Protein AF-A0A0K2RMA6-F1 (afdb_monomer_lite)

Structure (mmCIF, N/CA/C/O backbone):
data_AF-A0A0K2RMA6-F1
#
_entry.id   AF-A0A0K2RMA6-F1
#
loop_
_atom_site.group_PDB
_atom_site.id
_atom_site.type_symbol
_atom_site.label_atom_id
_atom_site.label_alt_id
_atom_site.label_comp_id
_atom_site.label_asym_id
_atom_site.label_entity_id
_atom_site.label_seq_id
_atom_site.pdbx_PDB_ins_code
_atom_site.Cartn_x
_atom_site.Cartn_y
_atom_site.Cartn_z
_atom_site.occupancy
_atom_site.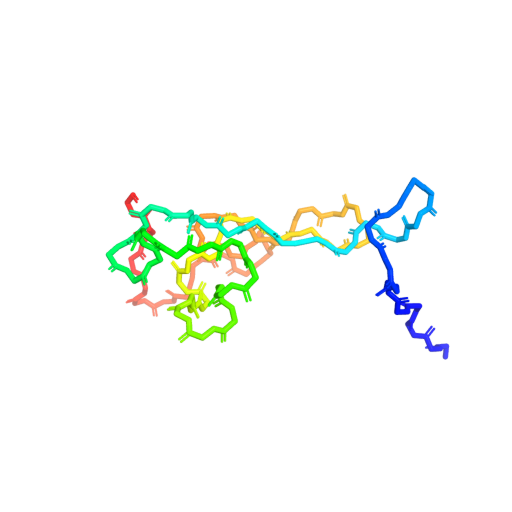B_iso_or_equiv
_atom_site.auth_seq_id
_atom_site.auth_com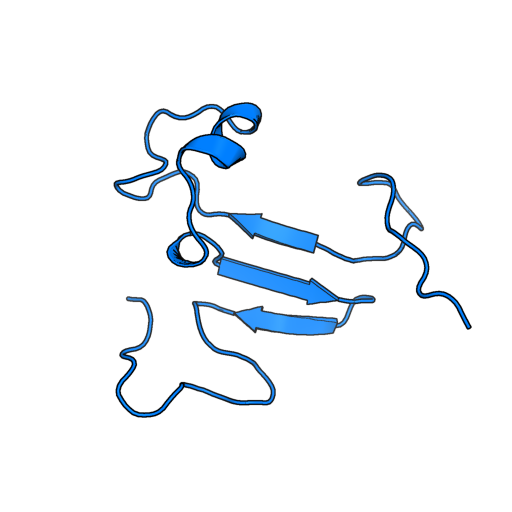p_id
_atom_site.auth_asym_id
_atom_site.auth_atom_id
_atom_site.pdbx_PDB_model_num
ATOM 1 N N . MET A 1 1 ? 19.859 -18.512 -3.471 1.00 48.41 1 MET A N 1
ATOM 2 C CA . MET A 1 1 ? 19.390 -17.584 -4.520 1.00 48.41 1 MET A CA 1
ATOM 3 C C . MET A 1 1 ? 19.079 -16.270 -3.833 1.00 48.41 1 MET A C 1
ATOM 5 O O . MET A 1 1 ? 18.215 -16.272 -2.968 1.00 48.41 1 MET A O 1
ATOM 9 N N . ALA A 1 2 ? 19.851 -15.213 -4.088 1.00 55.59 2 ALA A N 1
ATOM 10 C CA . ALA A 1 2 ? 19.583 -13.908 -3.489 1.00 55.59 2 ALA A CA 1
ATOM 11 C C . ALA A 1 2 ? 18.331 -13.310 -4.140 1.00 55.59 2 ALA A C 1
ATOM 13 O O . ALA A 1 2 ? 18.210 -13.341 -5.365 1.00 55.59 2 ALA A O 1
ATOM 14 N N . THR A 1 3 ? 17.398 -12.811 -3.333 1.00 60.38 3 THR A N 1
ATOM 15 C CA . THR A 1 3 ? 16.253 -12.049 -3.831 1.00 60.38 3 THR A CA 1
ATOM 16 C C . THR A 1 3 ? 16.791 -10.799 -4.534 1.00 60.38 3 THR A C 1
ATOM 18 O O . THR A 1 3 ? 17.592 -10.086 -3.921 1.00 60.38 3 THR A O 1
ATOM 21 N N . PRO A 1 4 ? 16.432 -10.532 -5.801 1.00 62.62 4 PRO A N 1
ATOM 22 C CA . PRO A 1 4 ? 16.810 -9.282 -6.443 1.00 62.62 4 PRO A CA 1
ATOM 23 C C . PRO A 1 4 ? 16.233 -8.116 -5.635 1.00 62.62 4 PRO A C 1
ATOM 25 O O . PRO A 1 4 ? 15.067 -8.132 -5.255 1.00 62.62 4 PRO A O 1
ATOM 28 N N . ILE A 1 5 ? 17.076 -7.133 -5.337 1.00 65.25 5 ILE A N 1
ATOM 29 C CA . ILE A 1 5 ? 16.694 -5.907 -4.634 1.00 65.25 5 ILE A CA 1
ATOM 30 C C . ILE A 1 5 ? 16.302 -4.880 -5.689 1.00 65.25 5 ILE A C 1
ATOM 32 O O . ILE A 1 5 ? 17.119 -4.552 -6.549 1.00 65.25 5 ILE A O 1
ATOM 36 N N . ALA A 1 6 ? 15.071 -4.373 -5.629 1.00 65.94 6 ALA A N 1
ATOM 37 C CA . ALA A 1 6 ? 14.671 -3.244 -6.455 1.00 65.94 6 ALA A CA 1
ATOM 38 C C . ALA A 1 6 ? 15.515 -2.018 -6.065 1.00 65.94 6 ALA A C 1
ATOM 40 O O . ALA A 1 6 ? 15.447 -1.535 -4.935 1.00 65.94 6 ALA A O 1
ATOM 41 N N . SER A 1 7 ? 16.354 -1.546 -6.987 1.00 67.56 7 SER A N 1
ATOM 42 C CA . SER A 1 7 ? 17.224 -0.383 -6.778 1.00 67.56 7 SER A CA 1
ATOM 43 C C . SER A 1 7 ? 16.566 0.936 -7.182 1.00 67.56 7 SER A C 1
ATOM 45 O O . SER A 1 7 ? 17.003 1.990 -6.725 1.00 67.56 7 SER A O 1
ATOM 47 N N . ALA A 1 8 ? 15.537 0.892 -8.034 1.00 78.00 8 ALA A N 1
ATOM 48 C CA . ALA A 1 8 ? 14.847 2.070 -8.546 1.00 78.00 8 ALA A CA 1
ATOM 49 C C . ALA A 1 8 ? 13.417 1.755 -9.019 1.00 78.00 8 ALA A C 1
ATOM 51 O O . ALA A 1 8 ? 13.085 0.623 -9.369 1.00 78.00 8 ALA A O 1
ATOM 52 N N . LEU A 1 9 ? 12.583 2.797 -9.052 1.00 88.69 9 LEU A N 1
ATOM 53 C CA . LEU A 1 9 ? 11.273 2.811 -9.704 1.00 88.69 9 LEU A CA 1
ATOM 54 C C . LEU A 1 9 ? 11.475 3.049 -11.207 1.00 88.69 9 LEU A C 1
ATOM 56 O O . LEU A 1 9 ? 11.467 4.187 -11.675 1.00 88.69 9 LEU A O 1
ATOM 60 N N . GLU A 1 10 ? 11.696 1.974 -11.955 1.00 91.44 10 GLU A N 1
ATOM 61 C CA . GLU A 1 10 ? 11.977 2.027 -13.390 1.00 91.44 10 GLU A CA 1
ATOM 62 C C . GLU A 1 10 ? 11.257 0.914 -14.156 1.00 91.44 10 GLU A C 1
ATOM 64 O O . GLU A 1 10 ? 10.866 -0.117 -13.606 1.00 91.44 10 GLU A O 1
ATOM 69 N N . VAL A 1 11 ? 11.048 1.135 -15.453 1.00 92.44 11 VAL A N 1
ATOM 70 C CA . VAL A 1 11 ? 10.407 0.141 -16.318 1.00 92.44 11 VAL A CA 1
ATOM 71 C C . VAL A 1 11 ? 11.280 -1.114 -16.385 1.00 92.44 11 VAL A C 1
ATOM 73 O O . VAL A 1 11 ? 12.498 -1.021 -16.484 1.00 92.44 11 VAL A O 1
ATOM 76 N N . ALA A 1 12 ? 10.637 -2.285 -16.375 1.00 90.56 12 ALA A N 1
ATOM 77 C CA . ALA A 1 12 ? 11.277 -3.605 -16.387 1.00 90.56 12 ALA A CA 1
ATOM 78 C C . ALA A 1 12 ? 12.056 -3.998 -15.112 1.00 90.56 12 ALA A C 1
ATOM 80 O O . ALA A 1 12 ? 12.542 -5.129 -15.042 1.00 90.56 12 ALA A O 1
ATOM 81 N N . ALA A 1 13 ? 12.106 -3.148 -14.081 1.00 91.12 13 ALA A N 1
ATOM 82 C CA . ALA A 1 13 ? 12.536 -3.574 -12.752 1.00 91.12 13 ALA A CA 1
ATOM 83 C C . ALA A 1 13 ? 11.489 -4.478 -12.076 1.00 91.12 13 ALA A C 1
ATOM 85 O O . ALA A 1 13 ? 10.326 -4.556 -12.486 1.00 91.12 13 ALA A O 1
ATOM 86 N N . VAL A 1 14 ? 11.912 -5.165 -11.010 1.00 91.94 14 VAL A N 1
ATOM 87 C CA . VAL A 1 14 ? 11.005 -5.947 -10.161 1.00 91.94 14 VAL A CA 1
ATOM 88 C C . VAL A 1 14 ? 9.936 -5.017 -9.585 1.00 91.94 14 VAL A C 1
ATOM 90 O O . VAL A 1 14 ? 10.246 -3.959 -9.041 1.00 91.94 14 VAL A O 1
ATOM 93 N N . CYS A 1 15 ? 8.670 -5.420 -9.698 1.00 92.81 15 CYS A N 1
ATOM 94 C CA . CYS A 1 15 ? 7.534 -4.649 -9.202 1.00 92.81 15 CYS A CA 1
ATOM 95 C C . CYS A 1 15 ? 7.339 -4.872 -7.692 1.00 92.81 15 CYS A C 1
ATOM 97 O O . CYS A 1 15 ? 6.376 -5.513 -7.266 1.00 92.81 15 CYS A O 1
ATOM 99 N N . ASP A 1 16 ? 8.287 -4.357 -6.909 1.00 93.62 16 ASP A N 1
ATOM 100 C CA . ASP A 1 16 ? 8.253 -4.324 -5.445 1.00 93.62 16 ASP A CA 1
ATOM 101 C C . ASP A 1 16 ? 7.912 -2.905 -4.991 1.00 93.62 16 ASP A C 1
ATOM 103 O O . ASP A 1 16 ? 8.781 -2.041 -4.866 1.00 93.62 16 ASP A O 1
ATOM 107 N N . LEU A 1 17 ? 6.621 -2.645 -4.797 1.00 94.25 17 LEU A N 1
ATOM 108 C CA . LEU A 1 17 ? 6.078 -1.303 -4.605 1.00 94.25 17 LEU A CA 1
ATOM 109 C C . LEU A 1 17 ? 5.170 -1.241 -3.380 1.00 94.25 17 LEU A C 1
ATOM 111 O O . LEU A 1 17 ? 4.459 -2.190 -3.052 1.00 94.25 17 LEU A O 1
ATOM 115 N N . MET A 1 18 ? 5.117 -0.068 -2.754 1.00 94.62 18 MET A N 1
ATOM 116 C CA . MET A 1 18 ? 4.088 0.254 -1.772 1.00 94.62 18 MET A CA 1
ATOM 117 C C . MET A 1 18 ? 3.503 1.638 -2.038 1.00 94.62 18 MET A C 1
ATOM 119 O O . MET A 1 18 ? 4.224 2.569 -2.396 1.00 94.62 18 MET A O 1
ATOM 123 N N . ALA A 1 19 ? 2.195 1.772 -1.844 1.00 95.62 19 ALA A N 1
ATOM 124 C CA . ALA A 1 19 ? 1.493 3.046 -1.918 1.00 95.62 19 ALA A CA 1
ATOM 125 C C . ALA A 1 19 ? 1.255 3.586 -0.506 1.00 95.62 19 ALA A C 1
ATOM 127 O O . ALA A 1 19 ? 0.800 2.847 0.367 1.00 95.62 19 ALA A O 1
ATOM 128 N N . VAL A 1 20 ? 1.546 4.871 -0.294 1.00 95.50 20 VAL A N 1
ATOM 129 C CA . VAL A 1 20 ? 1.378 5.564 0.991 1.00 95.50 20 VAL A CA 1
ATOM 130 C C . VAL A 1 20 ? 0.365 6.695 0.817 1.00 95.50 20 VAL A C 1
ATOM 132 O O . VAL A 1 20 ? 0.478 7.482 -0.122 1.00 95.50 20 VAL A O 1
ATOM 135 N N . ALA A 1 21 ? -0.627 6.768 1.703 1.00 95.12 21 ALA A N 1
ATOM 136 C CA . ALA A 1 21 ? -1.629 7.827 1.731 1.00 95.12 21 ALA A CA 1
ATOM 137 C C . ALA A 1 21 ? -0.978 9.163 2.139 1.00 95.12 21 ALA A C 1
ATOM 139 O O . ALA A 1 21 ? -0.344 9.218 3.194 1.00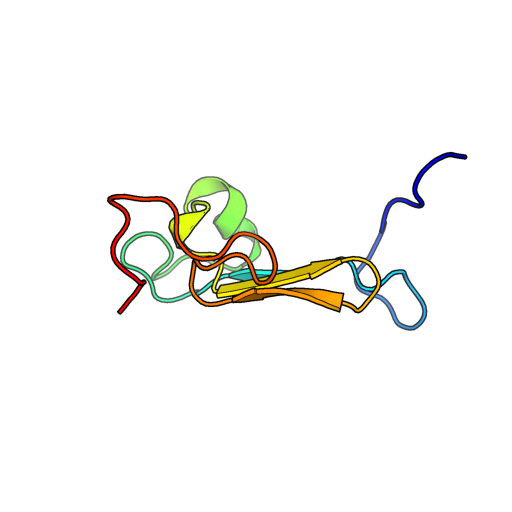 95.12 21 ALA A O 1
ATOM 140 N N . PRO A 1 22 ? -1.114 10.235 1.338 1.00 96.31 22 PRO A N 1
ATOM 141 C CA . PRO A 1 22 ? -0.470 11.519 1.613 1.00 96.31 22 PRO A CA 1
ATOM 142 C C . PRO A 1 22 ? -1.262 12.407 2.585 1.00 96.31 22 PRO A C 1
ATOM 144 O O . PRO A 1 22 ? -0.730 13.382 3.106 1.00 96.31 22 PRO A O 1
ATOM 147 N N . ASP A 1 23 ? -2.517 12.082 2.868 1.00 94.81 23 ASP A N 1
ATOM 148 C CA . ASP A 1 23 ? -3.515 12.956 3.494 1.00 94.81 23 ASP A CA 1
ATOM 149 C C . ASP A 1 23 ? -3.988 12.483 4.877 1.00 94.81 23 ASP A C 1
ATOM 151 O O . ASP A 1 23 ? -4.917 13.054 5.451 1.00 94.81 23 ASP A O 1
ATOM 155 N N . SER A 1 24 ? -3.340 11.471 5.457 1.00 93.81 24 SER A N 1
ATOM 156 C CA . SER A 1 24 ? -3.628 11.072 6.832 1.00 93.81 24 SER A CA 1
ATOM 157 C C . SER A 1 24 ? -3.233 12.178 7.815 1.00 93.81 24 SER A C 1
ATOM 159 O O . SER A 1 24 ? -2.393 13.024 7.519 1.00 93.81 24 SER A O 1
ATOM 161 N N . VAL A 1 25 ? -3.774 12.142 9.039 1.00 95.75 25 VAL A N 1
ATOM 162 C CA . VAL A 1 25 ? -3.401 13.088 10.114 1.00 95.75 25 VAL A CA 1
ATOM 163 C C . VAL A 1 25 ? -1.879 13.171 10.319 1.00 95.75 25 VAL A C 1
ATOM 165 O O . VAL A 1 25 ? -1.372 14.207 10.735 1.00 95.75 25 VAL A O 1
ATOM 168 N N . ARG A 1 26 ? -1.144 12.090 10.028 1.00 94.94 26 ARG A N 1
ATOM 169 C CA . ARG A 1 26 ? 0.315 12.031 10.173 1.00 94.94 26 ARG A CA 1
ATOM 170 C C . ARG A 1 26 ? 1.058 12.616 8.977 1.00 94.94 26 ARG A C 1
ATOM 172 O O . ARG A 1 26 ? 2.101 13.231 9.161 1.00 94.94 26 ARG A O 1
ATOM 179 N N . THR A 1 27 ? 0.558 12.391 7.767 1.00 96.94 27 THR A N 1
ATOM 180 C CA . THR A 1 27 ? 1.267 12.722 6.523 1.00 96.94 27 THR A CA 1
ATOM 181 C C . THR A 1 27 ? 0.798 14.030 5.895 1.00 96.94 27 THR A C 1
ATOM 183 O O . THR A 1 27 ? 1.506 14.573 5.051 1.00 96.94 27 THR A O 1
ATOM 186 N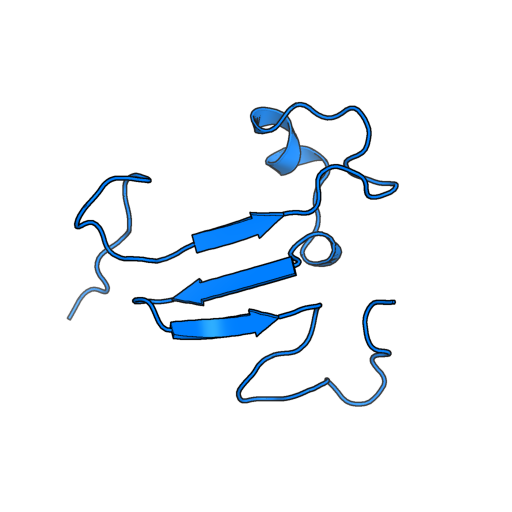 N . ALA A 1 28 ? -0.356 14.563 6.306 1.00 96.94 28 ALA A N 1
ATOM 187 C CA . ALA A 1 28 ? -0.899 15.809 5.785 1.00 96.94 28 ALA A CA 1
ATOM 188 C C . ALA A 1 28 ? 0.129 16.949 5.887 1.00 96.94 28 ALA A C 1
ATOM 190 O O . ALA A 1 28 ? 0.683 17.225 6.950 1.00 96.94 28 ALA A O 1
ATOM 191 N N . GLY A 1 29 ? 0.401 17.599 4.753 1.00 96.00 29 GLY A N 1
ATOM 192 C CA . GLY A 1 29 ? 1.397 18.671 4.644 1.00 96.00 29 GLY A CA 1
ATOM 193 C C . GLY A 1 29 ? 2.851 18.207 4.491 1.00 96.00 29 GLY A C 1
ATOM 194 O O . GLY A 1 29 ? 3.722 19.048 4.283 1.00 96.00 29 GLY A O 1
ATOM 195 N N . SER A 1 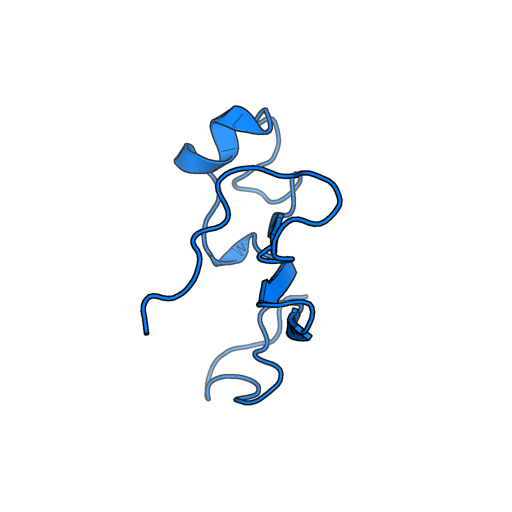30 ? 3.131 16.900 4.544 1.00 97.56 30 SER A N 1
ATOM 196 C CA . SER A 1 30 ? 4.459 16.354 4.239 1.00 97.56 30 SER A CA 1
ATOM 197 C C . SER A 1 30 ? 4.702 16.312 2.727 1.00 97.56 30 SER A C 1
ATOM 199 O O . SER A 1 30 ? 3.830 15.916 1.953 1.00 97.56 30 SER A O 1
ATOM 201 N N . MET A 1 31 ? 5.916 16.650 2.295 1.00 96.38 31 MET A N 1
ATOM 202 C CA . MET A 1 31 ? 6.407 16.310 0.956 1.00 96.38 31 MET A CA 1
ATOM 203 C C . MET A 1 31 ? 6.670 14.796 0.856 1.00 96.38 31 MET A C 1
ATOM 205 O O . MET A 1 31 ? 6.979 14.175 1.876 1.00 96.38 31 MET A O 1
ATOM 209 N N . PRO A 1 32 ? 6.643 14.182 -0.344 1.00 92.56 32 PRO A N 1
ATOM 210 C CA . PRO A 1 32 ? 6.880 12.742 -0.498 1.00 92.56 32 PRO A CA 1
ATOM 211 C C . PRO A 1 32 ? 8.187 12.247 0.146 1.00 92.56 32 PRO A C 1
ATOM 213 O O . PRO A 1 32 ? 8.211 11.211 0.806 1.00 92.56 32 PRO A O 1
ATOM 216 N N . GLN A 1 33 ? 9.269 13.021 0.035 1.00 94.12 33 GLN A N 1
ATOM 217 C CA . GLN A 1 33 ? 10.576 12.715 0.631 1.00 94.12 33 GLN A CA 1
ATOM 218 C C . GLN A 1 33 ? 10.559 12.749 2.168 1.00 94.12 33 GLN A C 1
ATOM 220 O O . GLN A 1 33 ? 11.464 12.219 2.807 1.00 94.12 33 GLN A O 1
ATOM 225 N N . GLN A 1 34 ? 9.543 13.370 2.770 1.00 95.94 34 GLN A N 1
ATOM 226 C CA . GLN A 1 34 ? 9.392 13.488 4.218 1.00 95.94 34 GLN A CA 1
ATOM 227 C C . GLN A 1 34 ? 8.567 12.348 4.827 1.00 95.94 34 GLN A C 1
ATOM 229 O O . GLN A 1 34 ? 8.557 12.204 6.048 1.00 95.94 34 GLN A O 1
ATOM 234 N N . PHE A 1 35 ? 7.922 11.499 4.016 1.00 95.81 35 PHE A N 1
ATOM 235 C CA . PHE A 1 35 ? 7.106 10.390 4.527 1.00 95.81 35 PHE A CA 1
ATOM 236 C C . PHE A 1 35 ? 7.902 9.415 5.394 1.00 95.81 35 PHE A C 1
ATOM 238 O O . PHE A 1 35 ? 7.345 8.868 6.336 1.00 95.81 35 PHE A O 1
ATOM 245 N N . ALA A 1 36 ? 9.208 9.257 5.164 1.00 93.44 36 ALA A N 1
ATOM 246 C CA . ALA A 1 36 ? 10.067 8.432 6.017 1.00 93.44 36 ALA A CA 1
ATOM 247 C C . ALA A 1 36 ? 10.112 8.892 7.492 1.00 93.44 36 ALA A C 1
ATOM 249 O O . ALA A 1 36 ? 10.487 8.108 8.360 1.00 93.44 36 ALA A O 1
ATOM 250 N N . PHE A 1 37 ? 9.731 10.141 7.781 1.00 96.44 37 PHE A N 1
ATOM 251 C CA . PHE A 1 37 ? 9.731 10.715 9.131 1.00 96.44 37 PHE A CA 1
ATOM 252 C C . PHE A 1 37 ? 8.338 10.803 9.763 1.00 96.44 37 PHE A C 1
ATOM 254 O O . PHE A 1 37 ? 8.240 10.981 10.976 1.00 96.44 37 PHE A O 1
ATOM 261 N N . SER A 1 38 ? 7.273 10.721 8.964 1.00 97.19 38 SER A N 1
ATOM 262 C CA . SER A 1 38 ? 5.898 10.960 9.420 1.00 97.19 38 SER A CA 1
ATOM 263 C C . SER A 1 38 ? 4.955 9.782 9.180 1.00 97.19 38 SER A C 1
ATOM 265 O O . SER A 1 38 ? 4.099 9.497 10.021 1.00 97.19 38 SER A O 1
ATOM 267 N N . ALA A 1 39 ? 5.110 9.072 8.064 1.00 97.12 39 ALA A N 1
ATOM 268 C CA . ALA A 1 39 ? 4.273 7.937 7.721 1.00 97.12 39 ALA A CA 1
ATOM 269 C C . ALA A 1 39 ? 4.578 6.729 8.612 1.00 97.12 39 ALA A C 1
ATOM 271 O O . ALA A 1 39 ? 5.703 6.474 9.040 1.00 97.12 39 ALA A O 1
ATOM 272 N N . THR A 1 40 ? 3.546 5.935 8.853 1.00 94.56 40 THR A N 1
ATOM 273 C CA . THR A 1 40 ? 3.622 4.662 9.567 1.00 94.56 40 THR A CA 1
ATOM 274 C C . THR A 1 40 ? 3.192 3.527 8.644 1.00 94.56 40 THR A C 1
ATOM 276 O O . THR A 1 40 ? 2.629 3.756 7.574 1.00 94.56 40 THR A O 1
ATOM 279 N N . ALA A 1 41 ? 3.335 2.276 9.095 1.00 92.00 41 ALA A N 1
ATOM 280 C CA . ALA A 1 41 ? 2.703 1.136 8.420 1.00 92.00 41 ALA A CA 1
ATOM 281 C C . ALA A 1 41 ? 1.184 1.330 8.256 1.00 92.00 41 ALA A C 1
ATOM 283 O O . ALA A 1 41 ? 0.568 0.750 7.365 1.00 92.00 41 ALA A O 1
ATOM 284 N N . SER A 1 42 ? 0.579 2.181 9.096 1.00 91.62 42 SER A N 1
ATOM 285 C CA . SER A 1 42 ? -0.818 2.541 8.957 1.00 91.62 42 SER A CA 1
ATOM 286 C C . SER A 1 42 ? -1.119 3.566 7.868 1.00 91.62 42 SER A C 1
ATOM 288 O O . SER A 1 42 ? -2.268 3.932 7.700 1.00 91.62 42 SER A O 1
ATOM 290 N N . ASP A 1 43 ? -0.154 4.054 7.118 1.00 95.06 43 ASP A N 1
ATOM 291 C CA . ASP A 1 43 ? -0.429 4.952 5.997 1.00 95.06 43 ASP A CA 1
ATOM 292 C C . ASP A 1 43 ? -0.245 4.215 4.660 1.00 95.06 43 ASP A C 1
ATOM 294 O O . ASP A 1 43 ? -0.581 4.743 3.609 1.00 95.06 43 ASP A O 1
ATOM 298 N N . VAL A 1 44 ? 0.193 2.949 4.692 1.00 95.06 44 VAL A N 1
ATOM 299 C CA . VAL A 1 44 ? 0.303 2.086 3.512 1.00 95.06 44 VAL A CA 1
ATOM 300 C C . VAL A 1 44 ? -1.078 1.569 3.089 1.00 95.06 44 VAL A C 1
ATOM 302 O O . VAL A 1 44 ? -1.788 0.932 3.874 1.00 95.06 44 VAL A O 1
ATOM 305 N N . THR A 1 45 ? -1.455 1.816 1.835 1.00 95.75 45 THR A N 1
ATOM 306 C CA . THR A 1 45 ? -2.762 1.434 1.265 1.00 95.75 45 THR A CA 1
ATOM 307 C C . THR A 1 45 ? -2.687 0.195 0.382 1.00 95.75 45 THR A C 1
ATOM 309 O O . THR A 1 45 ? -3.648 -0.571 0.328 1.00 95.75 45 THR A O 1
ATOM 312 N N . ALA A 1 46 ? -1.549 -0.047 -0.266 1.00 97.25 46 ALA A N 1
ATOM 313 C CA . ALA A 1 46 ? -1.308 -1.230 -1.081 1.00 97.25 46 ALA A CA 1
ATOM 314 C C . ALA A 1 46 ? 0.167 -1.631 -1.037 1.00 97.25 46 ALA A C 1
ATOM 316 O O . ALA A 1 46 ? 1.045 -0.770 -0.964 1.00 97.25 46 ALA A O 1
ATOM 317 N N . VAL A 1 47 ? 0.424 -2.935 -1.114 1.00 97.19 47 VAL A N 1
ATOM 318 C CA . VAL A 1 47 ? 1.771 -3.502 -1.249 1.00 97.19 47 VAL A CA 1
ATOM 319 C C . VAL A 1 47 ? 1.753 -4.531 -2.369 1.00 97.19 47 VAL A C 1
ATOM 321 O O . VAL A 1 47 ? 0.914 -5.435 -2.363 1.00 97.19 47 VAL A O 1
ATOM 324 N N . VAL A 1 48 ? 2.687 -4.393 -3.304 1.00 96.62 48 VAL A N 1
ATOM 325 C CA . VAL A 1 48 ? 2.921 -5.309 -4.420 1.00 96.62 48 VAL A CA 1
ATOM 326 C C . VAL A 1 48 ? 4.329 -5.879 -4.278 1.00 96.62 48 VAL A C 1
ATOM 328 O O . VAL A 1 48 ? 5.266 -5.122 -4.039 1.00 96.62 48 VAL A O 1
ATOM 331 N N . ILE A 1 49 ? 4.471 -7.198 -4.396 1.00 95.06 49 ILE A N 1
ATOM 332 C CA . ILE A 1 49 ? 5.765 -7.891 -4.379 1.00 95.06 49 ILE A CA 1
ATOM 333 C C . ILE A 1 49 ? 5.843 -8.771 -5.619 1.00 95.06 49 ILE A C 1
ATOM 335 O O . ILE A 1 49 ? 4.936 -9.563 -5.866 1.00 95.06 49 ILE A O 1
ATOM 339 N N . ALA A 1 50 ? 6.909 -8.631 -6.404 1.00 93.19 50 ALA A N 1
ATOM 340 C CA . ALA A 1 50 ? 7.122 -9.336 -7.664 1.00 93.19 50 ALA A CA 1
ATOM 341 C C . ALA A 1 50 ? 5.910 -9.261 -8.621 1.00 93.19 50 ALA A C 1
ATOM 343 O O . ALA A 1 50 ? 5.642 -10.194 -9.376 1.00 93.19 50 ALA A O 1
ATOM 344 N N . GLY A 1 51 ? 5.170 -8.146 -8.592 1.00 94.69 51 GLY A N 1
ATOM 345 C CA . GLY A 1 51 ? 3.957 -7.942 -9.395 1.00 94.69 51 GLY A CA 1
ATOM 346 C C . GLY A 1 51 ? 2.663 -8.519 -8.805 1.00 94.69 51 GLY A C 1
ATOM 347 O O . GLY A 1 51 ? 1.605 -8.347 -9.405 1.00 94.69 51 GLY A O 1
ATOM 348 N N . GLU A 1 52 ? 2.704 -9.151 -7.632 1.00 96.69 52 GLU A N 1
ATOM 349 C CA . GLU A 1 52 ? 1.528 -9.676 -6.931 1.00 96.69 52 GLU A CA 1
ATOM 350 C C . GLU A 1 52 ? 1.069 -8.718 -5.823 1.00 96.69 52 GLU A C 1
ATOM 352 O O . GLU A 1 52 ? 1.864 -8.302 -4.982 1.00 96.69 52 GLU A O 1
ATOM 357 N N . LEU A 1 53 ? -0.225 -8.377 -5.782 1.00 97.44 53 LEU A N 1
ATOM 358 C CA . LEU A 1 53 ? -0.808 -7.611 -4.677 1.00 97.44 53 LEU A CA 1
ATOM 359 C C . LEU A 1 53 ? -0.865 -8.485 -3.415 1.00 97.44 53 LEU A C 1
ATOM 361 O O . LEU A 1 53 ? -1.625 -9.449 -3.359 1.00 97.44 53 LEU A O 1
ATOM 365 N N . VAL A 1 54 ? -0.110 -8.124 -2.377 1.00 97.44 54 VAL A N 1
ATOM 366 C CA . VAL A 1 54 ? 0.005 -8.926 -1.142 1.00 97.44 54 VAL A CA 1
ATOM 367 C C . VAL A 1 54 ? -0.727 -8.323 0.055 1.00 97.44 54 VAL A C 1
ATOM 369 O O . VAL A 1 54 ? -1.067 -9.043 1.000 1.00 97.44 54 VAL A O 1
ATOM 372 N N . ALA A 1 55 ? -1.001 -7.019 0.029 1.00 96.19 55 ALA A N 1
ATOM 373 C CA . ALA A 1 55 ? -1.814 -6.339 1.029 1.00 96.19 55 ALA A CA 1
ATOM 374 C C . ALA A 1 55 ? -2.575 -5.162 0.416 1.00 96.19 55 ALA A C 1
ATOM 376 O O . ALA A 1 55 ? -2.058 -4.464 -0.457 1.00 96.19 55 ALA A O 1
ATOM 377 N N . SER A 1 56 ? -3.791 -4.925 0.900 1.00 95.44 56 SER A N 1
ATOM 378 C CA . SER A 1 56 ? -4.634 -3.804 0.493 1.00 95.44 56 SER A CA 1
ATOM 379 C C . SER A 1 56 ? -5.467 -3.314 1.671 1.00 95.44 56 SER A C 1
ATOM 381 O O . SER A 1 56 ? -6.023 -4.115 2.421 1.00 95.44 56 SER A O 1
ATOM 383 N N . ASN A 1 57 ? -5.535 -1.996 1.856 1.00 91.88 57 ASN A N 1
ATOM 384 C CA . ASN A 1 57 ? -6.350 -1.329 2.875 1.00 91.88 57 ASN A CA 1
ATOM 385 C C . ASN A 1 57 ? -6.136 -1.884 4.297 1.00 91.88 57 ASN A C 1
ATOM 387 O O . ASN A 1 57 ? -7.069 -2.040 5.082 1.00 91.88 57 ASN A O 1
ATOM 391 N N . GLY A 1 58 ? -4.879 -2.193 4.640 1.00 90.56 58 GLY A N 1
ATOM 392 C CA . GLY A 1 58 ? -4.506 -2.765 5.939 1.00 90.56 58 GLY A CA 1
ATOM 393 C C . GLY A 1 58 ? -4.821 -4.257 6.111 1.00 90.56 58 GLY A C 1
ATOM 394 O O . GLY A 1 58 ? -4.673 -4.775 7.215 1.00 90.56 58 GLY A O 1
ATOM 395 N N . VAL A 1 59 ? -5.231 -4.955 5.048 1.00 92.88 59 VAL A N 1
ATOM 396 C CA . VAL A 1 59 ? -5.527 -6.393 5.053 1.00 92.88 59 VAL A CA 1
ATOM 397 C C . VAL A 1 59 ? -4.507 -7.133 4.199 1.00 92.88 59 VAL A C 1
ATOM 399 O O . VAL A 1 59 ? -4.286 -6.784 3.041 1.00 92.88 59 VAL A O 1
ATOM 402 N N . HIS A 1 60 ? -3.900 -8.181 4.751 1.00 94.19 60 HIS A N 1
ATOM 403 C CA . HIS A 1 60 ? -3.053 -9.078 3.970 1.00 94.19 60 HIS A CA 1
ATOM 404 C C . HIS A 1 60 ? -3.926 -9.987 3.108 1.00 94.19 60 HIS A C 1
ATOM 406 O O . HIS A 1 60 ? -4.831 -10.636 3.624 1.00 94.19 60 HIS A O 1
ATOM 412 N N . VAL A 1 61 ? -3.617 -10.112 1.819 1.00 95.81 61 VAL A N 1
ATOM 413 C CA . VAL A 1 61 ? -4.428 -10.904 0.877 1.00 95.81 61 VAL A CA 1
ATOM 414 C C . VAL A 1 61 ? -4.480 -12.379 1.285 1.00 95.81 61 VAL A C 1
ATOM 416 O O . VAL A 1 61 ? -5.536 -13.000 1.244 1.00 95.81 61 VAL A O 1
ATOM 419 N N . ARG A 1 62 ? -3.353 -12.933 1.748 1.00 94.50 62 ARG A N 1
ATOM 420 C CA . ARG A 1 62 ? -3.249 -14.348 2.144 1.00 94.50 62 ARG A CA 1
ATOM 421 C C . ARG A 1 62 ? -3.595 -14.633 3.604 1.00 94.50 62 ARG A C 1
ATOM 423 O O . ARG A 1 62 ? -4.034 -15.734 3.910 1.00 94.50 62 ARG A O 1
ATOM 430 N N . LEU A 1 63 ? -3.339 -13.683 4.505 1.00 93.31 63 LEU A N 1
ATOM 431 C CA . LEU A 1 63 ? -3.533 -13.877 5.950 1.00 93.31 63 LEU A CA 1
ATOM 432 C C . LEU A 1 63 ? -4.871 -13.313 6.447 1.00 93.31 63 LEU A C 1
ATOM 434 O O . LEU A 1 63 ? -5.298 -13.643 7.549 1.00 93.31 63 LEU A O 1
ATOM 438 N N . GLY A 1 64 ? -5.526 -12.463 5.656 1.00 91.50 64 GLY A N 1
ATOM 439 C CA . GLY A 1 64 ? -6.710 -11.726 6.072 1.00 91.50 64 GLY A CA 1
ATOM 440 C C . GLY A 1 64 ? -6.404 -10.681 7.147 1.00 91.50 64 GLY A C 1
ATOM 441 O O . GLY A 1 64 ? -5.288 -10.163 7.261 1.00 91.50 64 GLY A O 1
ATOM 442 N N . LEU A 1 65 ? -7.429 -10.339 7.928 1.00 87.88 65 LEU A N 1
ATOM 443 C CA . LEU A 1 65 ? -7.295 -9.475 9.098 1.00 87.88 65 LEU A CA 1
ATOM 444 C C . LEU A 1 65 ? -6.719 -10.261 10.272 1.00 87.88 65 LEU A C 1
ATOM 446 O O . LEU A 1 65 ? -7.115 -11.396 10.541 1.00 87.88 65 LEU A O 1
ATOM 450 N N . ARG A 1 66 ? -5.849 -9.612 11.046 1.00 81.81 66 ARG A N 1
ATOM 451 C CA . ARG A 1 66 ? -5.476 -10.133 12.360 1.00 81.81 66 ARG A CA 1
ATOM 452 C C . ARG A 1 66 ? -6.700 -10.105 13.279 1.00 81.81 66 ARG A C 1
ATOM 454 O O . ARG A 1 66 ? -7.409 -9.101 13.336 1.00 81.81 66 ARG A O 1
ATOM 461 N N . ALA A 1 67 ? -6.898 -11.169 14.056 1.00 80.81 67 ALA A N 1
ATOM 462 C CA . ALA A 1 67 ? -7.922 -11.197 15.097 1.00 80.81 67 ALA A CA 1
ATOM 463 C C . ALA A 1 67 ? -7.786 -9.980 16.037 1.00 80.81 67 ALA A C 1
ATOM 465 O O . ALA A 1 67 ? -6.702 -9.701 16.555 1.00 80.81 67 ALA A O 1
ATOM 466 N N . GLY A 1 68 ? -8.885 -9.243 16.220 1.00 79.62 68 GLY A N 1
ATOM 467 C CA . GLY A 1 68 ? -8.932 -8.017 17.026 1.00 79.62 68 GLY A CA 1
ATOM 468 C C . GLY A 1 68 ? -8.521 -6.728 16.300 1.00 79.62 68 GLY A C 1
ATOM 469 O O . GLY A 1 68 ? -8.532 -5.670 16.922 1.00 79.62 68 GLY A O 1
ATOM 470 N N . CYS A 1 69 ? -8.177 -6.777 15.008 1.00 77.31 69 CYS A N 1
ATOM 471 C CA . CYS A 1 69 ? -7.910 -5.586 14.202 1.00 77.31 69 CYS A CA 1
ATOM 472 C C . CYS A 1 69 ? -9.152 -5.201 13.383 1.00 77.31 69 CYS A C 1
ATOM 474 O O . CYS A 1 69 ? -9.681 -6.021 12.632 1.00 77.31 69 CYS A O 1
ATOM 476 N N . SER A 1 70 ? -9.629 -3.963 13.530 1.00 77.31 70 SER A N 1
ATOM 477 C CA . SER A 1 70 ? -10.691 -3.432 12.672 1.00 77.31 70 SER A CA 1
ATOM 478 C C . SER A 1 70 ? -10.137 -3.089 11.284 1.00 77.31 70 SER A C 1
ATOM 480 O O . SER A 1 70 ? -9.012 -2.588 11.208 1.00 77.31 70 SER A O 1
ATOM 482 N N . PRO A 1 71 ? -10.913 -3.268 10.198 1.00 71.94 71 PRO A N 1
ATOM 483 C CA . PRO A 1 71 ? -10.515 -2.780 8.885 1.00 71.94 71 PRO A CA 1
ATOM 484 C C . PRO A 1 71 ? -10.264 -1.271 8.921 1.00 71.94 71 PRO A C 1
ATOM 486 O O . PRO A 1 71 ? -10.911 -0.538 9.677 1.00 71.94 71 PRO A O 1
ATOM 489 N N . ARG A 1 72 ? -9.342 -0.809 8.077 1.00 69.56 72 ARG A N 1
ATOM 490 C CA . ARG A 1 72 ? -9.159 0.620 7.836 1.00 69.56 72 ARG A CA 1
ATOM 491 C C . ARG A 1 72 ? -10.431 1.153 7.158 1.00 69.56 72 ARG A C 1
ATOM 493 O O . ARG A 1 72 ? -10.875 0.557 6.180 1.00 69.56 72 ARG A O 1
ATOM 500 N N . ARG A 1 73 ? -11.043 2.188 7.747 1.00 61.22 73 ARG A N 1
ATOM 501 C CA . A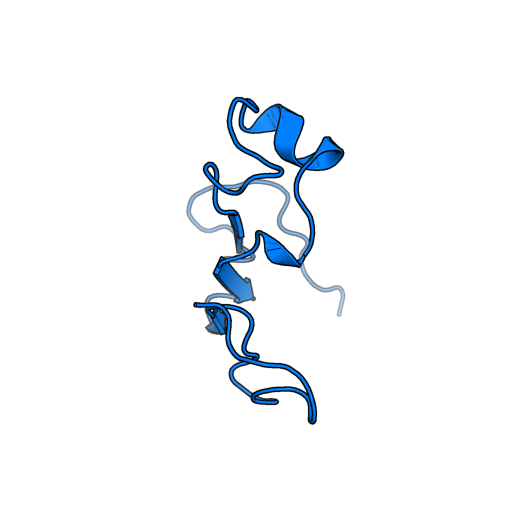RG A 1 73 ? -12.196 2.895 7.163 1.00 61.22 73 ARG A CA 1
ATOM 502 C C . ARG A 1 73 ? -11.789 3.692 5.936 1.00 61.22 73 ARG A C 1
ATOM 504 O O . ARG A 1 73 ? -10.627 4.156 5.928 1.00 61.22 73 ARG A O 1
#

pLDDT: mean 88.86, std 11.62, range [48.41, 97.56]

Foldseek 3Di:
DDDDDQPDDDPPTFPFDWDFACPPPQNPPPDPVCCVPGPDVQRTAWTAGSNRTQDGQQAGPVPGDDPPDDGRD

Radius of gyration: 14.07 Å; chains: 1; bounding box: 32×36×33 Å

Secondary structure (DSSP, 8-state):
-PPPP--SS-TTS---EEEE-SSSTTTTT--GGGHHHH--GGGEEEEEETTEEEEETTEETTTBSPTTPPPP-

Sequence (73 aa):
MATPIASALEVAAVCDLMAVAPDSVRTAGSMPQQFAFSATASDVTAVVIAGELVASNGVHVRLGLRAGCSPRR